Protein AF-A0AAW4KVP0-F1 (afdb_monomer)

Structure (mmCIF, N/CA/C/O backbone):
data_AF-A0AAW4KVP0-F1
#
_entry.id   AF-A0AAW4KVP0-F1
#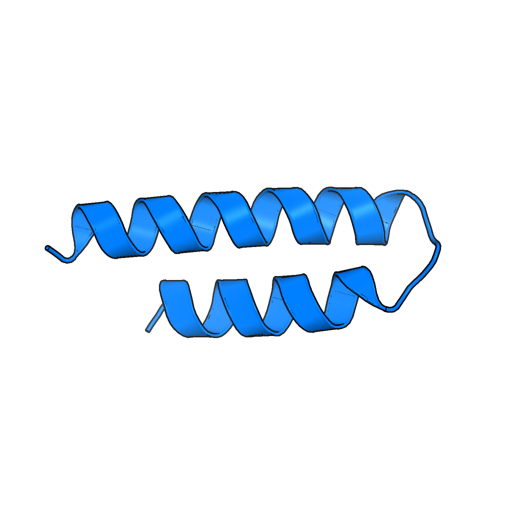
loop_
_atom_site.group_PDB
_atom_site.id
_atom_site.type_symbol
_atom_site.label_atom_id
_atom_site.label_alt_id
_atom_site.label_comp_id
_atom_site.label_asym_id
_atom_site.label_entity_id
_atom_site.label_seq_id
_atom_site.pdbx_PDB_ins_code
_atom_site.Cartn_x
_atom_site.Cartn_y
_atom_site.Cartn_z
_atom_site.occupancy
_atom_site.B_iso_or_equiv
_atom_site.auth_seq_id
_atom_site.auth_comp_id
_atom_site.auth_asym_id
_atom_site.auth_atom_id
_atom_site.pdbx_PDB_model_num
ATOM 1 N N . LEU A 1 1 ? 11.322 -5.480 -7.391 1.00 94.06 1 LEU A N 1
ATOM 2 C CA . LEU A 1 1 ? 10.363 -6.567 -7.059 1.00 94.06 1 LEU A CA 1
ATOM 3 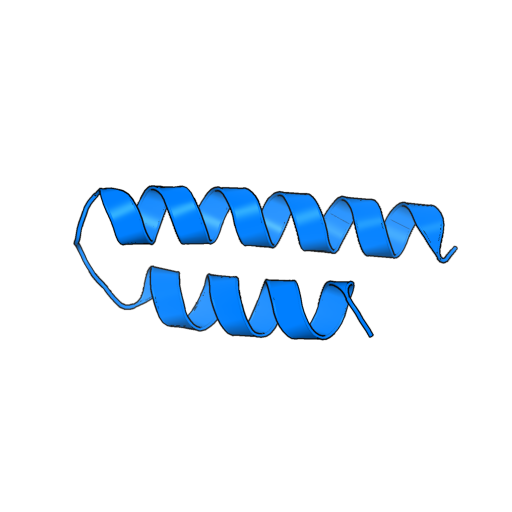C C . LEU A 1 1 ? 9.594 -6.272 -5.771 1.00 94.06 1 LEU A C 1
ATOM 5 O O . LEU A 1 1 ? 8.375 -6.194 -5.845 1.00 94.06 1 LEU A O 1
ATOM 9 N N . CYS A 1 2 ? 10.282 -6.050 -4.640 1.00 97.81 2 CYS A N 1
ATOM 10 C CA . CYS A 1 2 ? 9.651 -5.793 -3.336 1.00 97.81 2 CYS A CA 1
ATOM 11 C C . CYS A 1 2 ? 8.589 -4.674 -3.381 1.00 97.81 2 CYS A C 1
ATOM 13 O O . CYS A 1 2 ? 7.427 -4.934 -3.093 1.00 97.81 2 CYS A O 1
ATOM 15 N N . ALA A 1 3 ? 8.934 -3.487 -3.900 1.00 98.50 3 ALA A N 1
ATOM 16 C CA . ALA A 1 3 ? 8.002 -2.356 -4.003 1.00 98.50 3 ALA A CA 1
ATOM 17 C C . ALA A 1 3 ? 6.687 -2.672 -4.742 1.00 98.50 3 ALA A C 1
ATOM 19 O O . ALA A 1 3 ? 5.620 -2.195 -4.359 1.00 98.50 3 ALA A O 1
ATOM 20 N N . LYS A 1 4 ? 6.747 -3.506 -5.789 1.00 98.44 4 LYS A N 1
ATOM 21 C CA . LYS A 1 4 ? 5.566 -3.921 -6.560 1.00 98.44 4 LYS A CA 1
ATOM 22 C C . LYS A 1 4 ? 4.666 -4.852 -5.744 1.00 98.44 4 LYS A C 1
ATOM 24 O O . LYS A 1 4 ? 3.451 -4.702 -5.776 1.00 98.44 4 LYS A O 1
ATOM 29 N N . ILE A 1 5 ? 5.265 -5.795 -5.014 1.00 98.75 5 ILE A N 1
ATOM 30 C CA . ILE A 1 5 ? 4.534 -6.728 -4.145 1.00 98.75 5 ILE A CA 1
ATOM 31 C C . ILE A 1 5 ? 3.886 -5.963 -2.989 1.00 98.75 5 ILE A C 1
ATOM 33 O O . ILE A 1 5 ? 2.704 -6.152 -2.722 1.00 98.75 5 ILE A O 1
ATOM 37 N N . CYS A 1 6 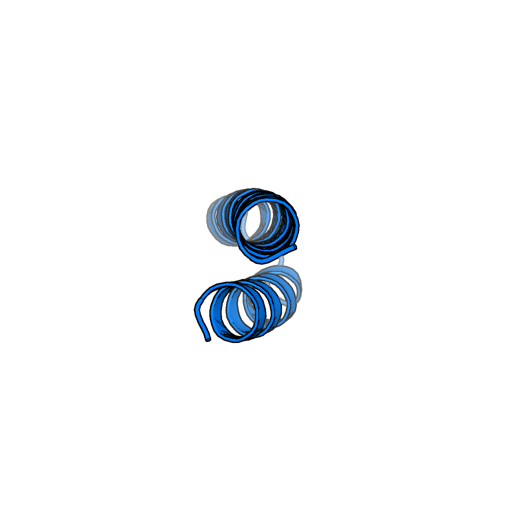? 4.631 -5.063 -2.344 1.00 98.75 6 CYS A N 1
ATOM 38 C CA . CYS A 1 6 ? 4.121 -4.262 -1.237 1.00 98.75 6 CYS A CA 1
ATOM 39 C C . CYS A 1 6 ? 2.950 -3.366 -1.662 1.00 98.75 6 CYS A C 1
ATOM 41 O O . CYS A 1 6 ? 1.962 -3.311 -0.940 1.00 98.75 6 CYS A O 1
ATOM 43 N N . ARG A 1 7 ? 2.992 -2.746 -2.850 1.00 98.69 7 ARG A N 1
ATOM 44 C CA . ARG A 1 7 ? 1.829 -2.024 -3.398 1.00 98.69 7 ARG A CA 1
ATOM 45 C C . ARG A 1 7 ? 0.615 -2.917 -3.586 1.00 98.69 7 ARG A C 1
ATOM 47 O O . ARG A 1 7 ? -0.441 -2.599 -3.062 1.00 98.69 7 ARG A O 1
ATOM 54 N N . ALA A 1 8 ? 0.780 -4.042 -4.281 1.00 98.81 8 ALA A N 1
ATOM 55 C CA . ALA A 1 8 ? -0.328 -4.960 -4.532 1.00 98.81 8 ALA A CA 1
ATOM 56 C C . ALA A 1 8 ? -0.956 -5.462 -3.219 1.00 98.81 8 ALA A C 1
ATOM 58 O O . ALA A 1 8 ? -2.175 -5.510 -3.092 1.00 98.81 8 ALA A O 1
ATOM 59 N N . CYS A 1 9 ? -0.124 -5.776 -2.221 1.00 98.81 9 CYS A N 1
ATOM 60 C CA . CYS A 1 9 ? -0.590 -6.149 -0.890 1.00 98.81 9 CYS A CA 1
ATOM 61 C C . CYS A 1 9 ? -1.344 -4.999 -0.209 1.00 98.81 9 CYS A C 1
ATOM 63 O O . CYS A 1 9 ? -2.423 -5.212 0.335 1.00 98.81 9 CYS A O 1
ATOM 65 N N . GLY A 1 10 ? -0.8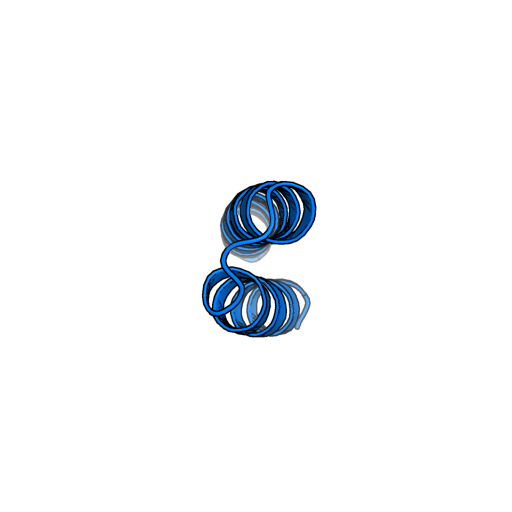01 -3.779 -0.251 1.00 98.75 10 GLY A N 1
ATOM 66 C CA . GLY A 1 10 ? -1.422 -2.617 0.377 1.00 98.75 10 GLY A CA 1
ATOM 67 C C . GLY A 1 10 ? -2.768 -2.248 -0.246 1.00 98.75 10 GLY A C 1
ATOM 68 O O . GLY A 1 10 ? -3.727 -1.991 0.478 1.00 98.75 10 GLY A O 1
ATOM 69 N N . GLU A 1 11 ? -2.857 -2.288 -1.575 1.00 98.81 11 GLU A N 1
ATOM 70 C CA . GLU A 1 11 ? -4.086 -2.043 -2.335 1.00 98.81 11 GLU A CA 1
ATOM 71 C C . GLU A 1 11 ? -5.163 -3.094 -2.050 1.00 98.81 11 GLU A C 1
ATOM 73 O O . GLU A 1 11 ? -6.335 -2.742 -1.923 1.00 98.81 11 GLU A O 1
ATOM 78 N N . GLU A 1 12 ? -4.791 -4.371 -1.920 1.00 98.81 12 GLU A N 1
ATOM 79 C CA . GLU A 1 12 ? -5.743 -5.427 -1.569 1.00 98.81 12 GLU A CA 1
ATOM 80 C C . GLU A 1 12 ? -6.231 -5.274 -0.126 1.00 98.81 12 GLU A C 1
ATOM 82 O O . GLU A 1 12 ? -7.435 -5.230 0.120 1.00 98.81 12 GLU A O 1
ATOM 87 N N . CYS A 1 13 ? -5.314 -5.091 0.830 1.00 98.75 13 CYS A N 1
ATOM 88 C CA . CYS A 1 13 ? -5.671 -4.913 2.235 1.00 98.75 13 CYS A CA 1
ATOM 89 C C . CYS A 1 13 ? -6.557 -3.679 2.469 1.00 98.75 13 CYS A C 1
ATOM 91 O O . CYS A 1 13 ? -7.470 -3.734 3.293 1.00 98.75 13 CYS A O 1
ATOM 93 N N . ALA A 1 14 ? -6.352 -2.592 1.717 1.00 98.56 14 ALA A N 1
ATOM 94 C CA . ALA A 1 14 ? -7.154 -1.375 1.830 1.00 98.56 14 ALA A CA 1
ATOM 95 C C . ALA A 1 14 ? -8.642 -1.581 1.482 1.00 98.56 14 ALA A C 1
ATOM 97 O O . ALA A 1 14 ? -9.482 -0.814 1.958 1.00 98.56 14 ALA A O 1
ATOM 98 N N . LYS A 1 15 ? -8.993 -2.620 0.706 1.00 98.69 15 LYS A N 1
ATOM 99 C CA . LYS A 1 15 ? -10.389 -2.957 0.361 1.00 98.69 15 LYS A CA 1
ATOM 100 C C . LYS A 1 15 ? -11.180 -3.513 1.546 1.00 98.69 1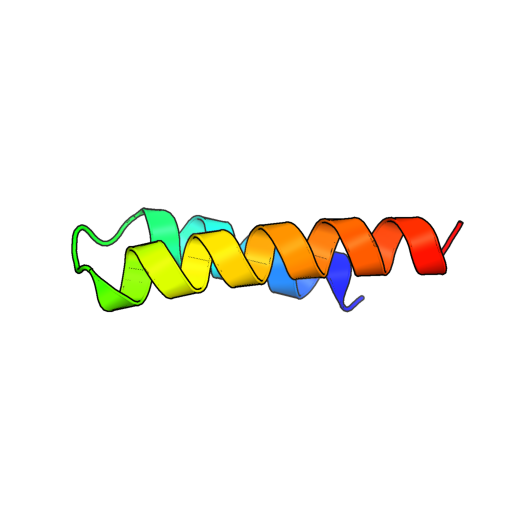5 LYS A C 1
ATOM 102 O O . LYS A 1 15 ? -12.410 -3.538 1.502 1.00 98.69 15 LYS A O 1
ATOM 107 N N . HIS A 1 16 ? -10.504 -3.970 2.598 1.00 98.44 16 HIS A N 1
ATOM 108 C CA . HIS A 1 16 ? -11.140 -4.568 3.765 1.00 98.44 16 HIS A CA 1
ATOM 109 C C . HIS A 1 16 ? -11.268 -3.548 4.900 1.00 98.44 16 HIS A C 1
ATOM 111 O O . HIS A 1 16 ? -10.271 -3.045 5.415 1.00 98.44 16 HIS A O 1
ATOM 117 N N . GLN A 1 17 ? -12.496 -3.282 5.350 1.00 97.75 17 GLN A N 1
ATOM 118 C CA . GLN A 1 17 ? -12.776 -2.361 6.464 1.00 97.75 17 GLN A CA 1
ATOM 119 C C . GLN A 1 17 ? -12.594 -3.025 7.840 1.00 97.75 17 GLN A C 1
ATOM 121 O O . GLN A 1 17 ? -13.474 -2.979 8.6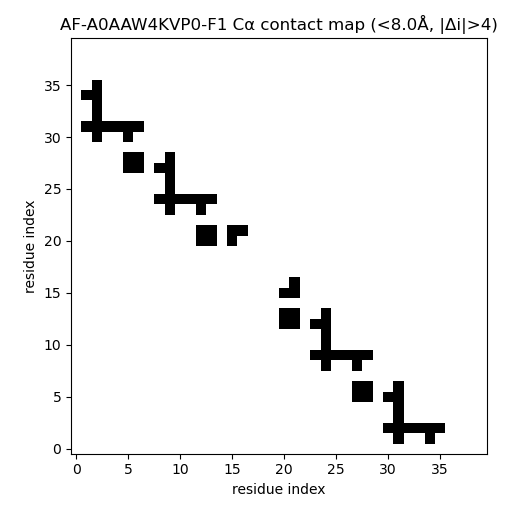94 1.00 97.75 17 GLN A O 1
ATOM 126 N N . VAL A 1 18 ? -11.453 -3.685 8.031 1.00 97.94 18 VAL A N 1
ATOM 127 C CA . VAL A 1 18 ? -11.030 -4.301 9.294 1.00 97.94 18 VAL A CA 1
ATOM 128 C C . VAL A 1 18 ? -9.763 -3.588 9.750 1.00 97.94 18 VAL A C 1
ATOM 130 O O . VAL A 1 18 ? -8.861 -3.392 8.935 1.00 97.94 18 VAL A O 1
ATOM 133 N N . ASP A 1 19 ? -9.672 -3.229 11.031 1.00 98.50 19 ASP A N 1
ATOM 134 C CA . ASP A 1 19 ? -8.574 -2.410 11.573 1.00 98.50 19 ASP A CA 1
ATOM 135 C C . ASP A 1 19 ? -7.190 -2.954 11.203 1.00 98.50 19 ASP A C 1
ATOM 137 O O . ASP A 1 19 ? -6.376 -2.247 10.610 1.00 98.50 19 ASP A O 1
ATOM 141 N N . HIS A 1 20 ? -6.968 -4.251 11.429 1.00 98.31 20 HIS A N 1
ATOM 142 C CA . HIS A 1 20 ? -5.734 -4.937 11.046 1.00 98.31 20 HIS A CA 1
ATOM 143 C C . HIS A 1 20 ? -5.395 -4.767 9.550 1.00 98.31 20 HIS A C 1
ATOM 145 O O . HIS A 1 20 ? -4.235 -4.547 9.196 1.00 98.31 20 HIS A O 1
ATOM 151 N N . CYS A 1 21 ? -6.385 -4.864 8.656 1.00 98.69 21 CYS A N 1
ATOM 152 C CA . CYS A 1 21 ? -6.152 -4.726 7.220 1.00 98.69 21 CYS A CA 1
ATOM 153 C C . CYS A 1 21 ? -5.774 -3.284 6.852 1.00 98.69 21 CYS A C 1
ATOM 155 O O . CYS A 1 21 ? -4.910 -3.079 6.001 1.00 98.69 21 CYS A O 1
ATOM 157 N N . GLN A 1 22 ? -6.342 -2.287 7.534 1.00 98.75 22 GLN A N 1
ATOM 158 C CA . GLN A 1 22 ? -5.979 -0.881 7.342 1.00 98.75 22 GLN A CA 1
ATOM 159 C C . GLN A 1 22 ? -4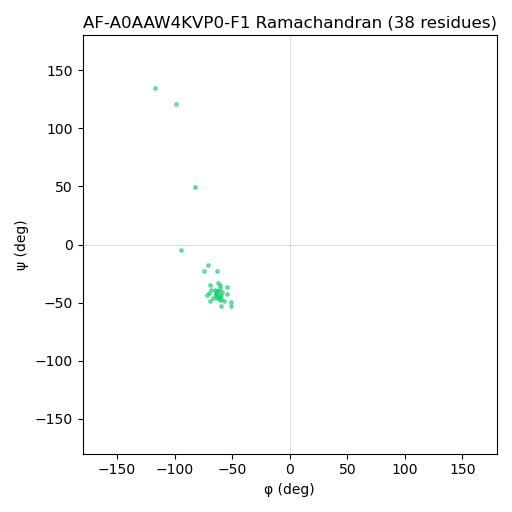.559 -0.581 7.844 1.00 98.75 22 GLN A C 1
ATOM 161 O O . GLN A 1 22 ? -3.809 0.155 7.196 1.00 98.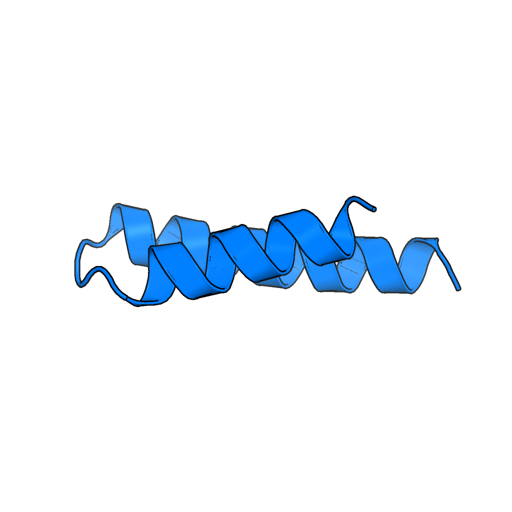75 22 GLN A O 1
ATOM 166 N N . GLU A 1 23 ? -4.157 -1.167 8.972 1.00 98.81 23 GLU A N 1
ATOM 167 C CA . GLU A 1 23 ? -2.782 -1.078 9.476 1.00 98.81 23 GLU A CA 1
ATOM 168 C C . GLU A 1 23 ? -1.786 -1.753 8.527 1.00 98.81 23 GLU A C 1
ATOM 170 O O . GLU A 1 23 ? -0.754 -1.165 8.190 1.00 98.81 23 GLU A O 1
ATOM 175 N N . CYS A 1 24 ? -2.123 -2.949 8.034 1.00 98.81 24 CYS A N 1
ATOM 176 C CA . CYS A 1 24 ? -1.323 -3.673 7.052 1.00 98.81 24 CYS A CA 1
ATOM 177 C C . CYS A 1 24 ? -1.150 -2.858 5.763 1.00 98.81 24 CYS A C 1
ATOM 179 O O . CYS A 1 24 ? -0.021 -2.670 5.309 1.00 98.81 24 CYS A O 1
ATOM 181 N N . ALA A 1 25 ? -2.233 -2.282 5.231 1.00 98.88 25 ALA A N 1
ATOM 182 C CA . ALA A 1 25 ? -2.188 -1.454 4.031 1.00 98.88 25 ALA A CA 1
ATOM 183 C C . ALA A 1 25 ? -1.222 -0.270 4.178 1.00 98.88 25 ALA A C 1
ATOM 185 O O . ALA A 1 25 ? -0.347 -0.071 3.334 1.00 98.88 25 ALA A O 1
ATOM 186 N N . LYS A 1 26 ? -1.312 0.471 5.290 1.00 98.81 26 LYS A N 1
ATOM 187 C CA . LYS A 1 26 ? -0.410 1.598 5.585 1.00 98.81 26 LYS A CA 1
ATOM 188 C C . LYS A 1 26 ? 1.053 1.156 5.673 1.00 98.81 26 LYS A C 1
ATOM 190 O O . LYS A 1 26 ? 1.926 1.808 5.099 1.00 98.81 26 LYS A O 1
ATOM 195 N N . ALA A 1 27 ? 1.327 0.050 6.365 1.00 98.81 27 ALA A N 1
ATOM 196 C CA . ALA A 1 27 ? 2.680 -0.484 6.504 1.00 98.81 27 ALA A CA 1
ATOM 197 C C . ALA A 1 27 ? 3.266 -0.924 5.151 1.00 98.81 27 ALA A C 1
ATOM 199 O O . ALA A 1 27 ? 4.416 -0.609 4.838 1.00 98.81 27 ALA A O 1
ATOM 200 N N . CYS A 1 28 ? 2.465 -1.597 4.325 1.00 98.88 28 CYS A N 1
ATOM 201 C CA . CYS A 1 28 ? 2.853 -2.030 2.989 1.00 98.88 28 CYS A CA 1
ATOM 202 C C . CYS A 1 28 ? 3.140 -0.849 2.054 1.00 98.88 28 CYS A C 1
ATOM 204 O O . CYS A 1 28 ? 4.156 -0.875 1.360 1.00 98.88 28 CYS A O 1
ATOM 206 N N . MET A 1 29 ? 2.321 0.209 2.076 1.00 98.75 29 MET A N 1
ATOM 207 C CA . MET A 1 29 ? 2.577 1.415 1.276 1.00 98.75 29 MET A CA 1
ATOM 208 C C . MET A 1 29 ? 3.889 2.092 1.683 1.00 98.75 29 MET A C 1
ATOM 210 O O . MET A 1 29 ? 4.723 2.374 0.824 1.00 98.75 29 MET A O 1
ATOM 214 N N . LYS A 1 30 ? 4.139 2.234 2.991 1.00 98.81 30 LYS A N 1
ATOM 215 C CA . LYS A 1 30 ? 5.414 2.761 3.497 1.00 98.81 30 LYS A CA 1
ATOM 216 C C . LYS A 1 30 ? 6.604 1.897 3.064 1.00 98.81 30 LYS A C 1
ATOM 218 O O . LYS A 1 30 ? 7.628 2.421 2.641 1.00 98.81 30 LYS A O 1
ATOM 223 N N . CYS A 1 31 ? 6.479 0.572 3.138 1.00 98.75 31 CYS A N 1
ATOM 224 C CA . CYS A 1 31 ? 7.532 -0.342 2.694 1.00 98.75 31 CYS A CA 1
ATOM 225 C C . CYS A 1 31 ? 7.812 -0.215 1.188 1.00 98.75 31 CYS A C 1
ATOM 227 O O . CYS A 1 31 ? 8.974 -0.232 0.778 1.00 98.75 31 CYS A O 1
ATOM 229 N N . ALA A 1 32 ? 6.767 -0.050 0.370 1.00 98.75 32 ALA A N 1
ATOM 230 C CA . ALA A 1 32 ? 6.915 0.136 -1.067 1.00 98.75 32 ALA A CA 1
ATOM 231 C C . ALA A 1 32 ? 7.705 1.407 -1.404 1.00 98.75 32 ALA A C 1
ATOM 233 O O . ALA A 1 32 ? 8.619 1.335 -2.224 1.00 98.75 32 ALA A O 1
ATOM 234 N N . GLU A 1 33 ? 7.401 2.523 -0.737 1.00 98.38 33 GLU A N 1
ATOM 235 C CA . GLU A 1 33 ? 8.118 3.790 -0.910 1.00 98.38 33 GLU A CA 1
ATOM 236 C C . GLU A 1 33 ? 9.602 3.670 -0.548 1.00 98.38 33 GLU A C 1
ATOM 238 O O . GLU A 1 33 ? 10.460 4.093 -1.320 1.00 98.38 33 GLU A O 1
ATOM 243 N N . GLU A 1 34 ? 9.932 3.067 0.598 1.00 98.62 34 GLU A N 1
ATOM 244 C CA . GLU A 1 34 ? 11.336 2.891 0.995 1.00 98.62 34 GLU A CA 1
ATOM 245 C C . GLU A 1 34 ? 12.081 1.956 0.031 1.00 98.62 34 GLU A C 1
ATOM 247 O O . GLU A 1 34 ? 13.219 2.231 -0.348 1.00 98.62 34 GLU A O 1
ATOM 252 N N . CYS A 1 35 ? 11.430 0.888 -0.446 1.00 98.38 35 CYS A N 1
ATOM 253 C CA . CYS A 1 35 ? 12.020 -0.004 -1.446 1.00 98.38 35 CYS A CA 1
ATOM 254 C C . CYS A 1 35 ? 12.315 0.703 -2.775 1.00 98.38 35 CYS A C 1
ATOM 256 O O . CYS A 1 35 ? 13.267 0.327 -3.453 1.00 98.38 35 CYS A O 1
ATOM 258 N N . GLU A 1 36 ? 11.506 1.687 -3.172 1.00 97.38 36 GLU A N 1
ATOM 259 C CA . GLU A 1 36 ? 11.780 2.502 -4.360 1.00 97.38 36 GLU A CA 1
ATOM 260 C C . GLU A 1 36 ? 12.932 3.466 -4.137 1.00 97.38 36 GLU A C 1
ATOM 262 O O . GLU A 1 36 ? 13.808 3.551 -4.993 1.00 97.38 36 GLU A O 1
ATOM 267 N N . ARG A 1 37 ? 12.977 4.135 -2.978 1.00 97.81 37 ARG A N 1
ATOM 268 C CA . ARG A 1 37 ? 14.090 5.030 -2.628 1.00 97.81 37 ARG A CA 1
ATOM 269 C C . ARG A 1 37 ? 15.425 4.295 -2.584 1.00 97.81 37 ARG A C 1
ATOM 271 O O . ARG A 1 37 ? 16.427 4.858 -2.991 1.00 97.81 37 ARG A O 1
ATOM 278 N N . MET A 1 38 ? 15.439 3.053 -2.102 1.00 96.38 38 MET A N 1
ATOM 279 C CA . MET A 1 38 ? 16.649 2.225 -2.048 1.00 96.38 38 MET A CA 1
ATOM 280 C C . MET A 1 38 ? 17.090 1.680 -3.412 1.00 96.38 38 MET A C 1
ATOM 282 O O . MET A 1 38 ? 18.237 1.268 -3.554 1.00 96.38 38 MET A O 1
ATOM 286 N N . ALA A 1 39 ? 16.172 1.586 -4.374 1.00 92.81 39 ALA A N 1
ATOM 287 C CA . ALA A 1 39 ? 16.447 1.046 -5.703 1.00 92.81 39 ALA A CA 1
ATOM 288 C C . ALA A 1 39 ? 16.790 2.129 -6.744 1.00 92.81 39 ALA A C 1
ATOM 290 O O . ALA A 1 39 ? 17.090 1.772 -7.885 1.00 92.81 39 ALA A O 1
ATOM 291 N N . ALA A 1 40 ? 16.701 3.408 -6.362 1.00 74.38 40 ALA A N 1
ATOM 292 C CA . ALA A 1 40 ? 17.139 4.568 -7.136 1.00 74.38 40 ALA A CA 1
ATOM 293 C C . ALA A 1 40 ? 18.646 4.806 -6.964 1.00 74.38 40 ALA A C 1
ATOM 295 O O . ALA A 1 40 ? 19.280 5.195 -7.970 1.00 74.38 40 AL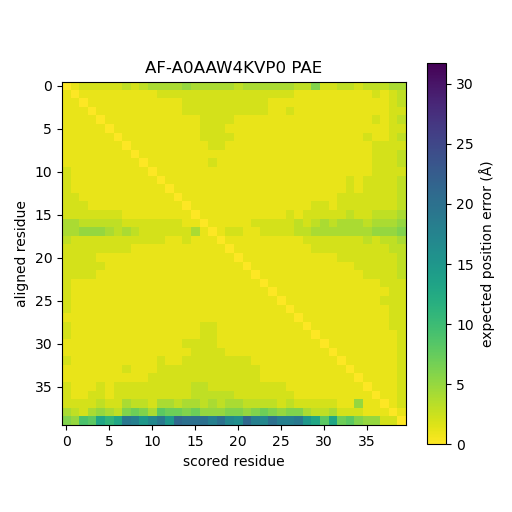A A O 1
#

Mean predicted aligned error: 1.79 Å

Organism: Vibrio cholerae (NCBI:txid666)

Sequence (40 aa):
LCAKICRACGEECAKHQVDHCQECAKACMKCAEECERMAA

Secondary structure (DSSP, 8-state):
-HHHHHHHHHHHHHTS-SHHHHHHHHHHHHHHHHHHHHH-

Solvent-accessible surface area (backbone atoms only — not comparable to full-atom values): 2111 Å² total; per-residue (Å²): 112,67,32,60,53,25,39,56,50,13,61,57,28,57,75,41,100,41,71,69,32,45,54,48,15,54,52,23,43,54,49,17,53,52,44,49,66,75,72,108

Foldseek 3Di:
DLLVVLQVQLVVLVVDPDPVSPVSNVVSNVRSVVVVVVVD

InterPro domains:
  IPR005560 Uncharacterized cysteine-rich protein YhjQ/Copper storage protein-like [PF03860] (1-40)

Radius of gyration: 10.18 Å; Cα contacts (8 Å, |Δi|>4): 37; chains: 1; bounding box: 30×12×19 Å

pLDDT: mean 97.64, std 3.92, range [74.38, 98.88]